Protein AF-A0A820DG60-F1 (afdb_monomer_lite)

Radius of gyration: 17.79 Å; chains: 1; bounding box: 31×47×38 Å

pLDDT: mean 79.27, std 9.49, range [46.97, 95.5]

Organism: NCBI:txid392030

Foldseek 3Di:
DDFPKDFDADPVRHTDDIPDDGPDDDDVLVVQLVVLVVQLVVDVVPDPDDSVVSNVVSVVVGPDPPVSNVVVVVVVVVVVVVVVVVVVVVVD

Structure (mmCIF, N/CA/C/O backbone):
data_AF-A0A820DG60-F1
#
_entry.id   AF-A0A820DG60-F1
#
loop_
_atom_site.group_PDB
_atom_site.id
_atom_site.type_symbol
_atom_site.label_atom_id
_atom_site.label_alt_id
_atom_site.label_comp_id
_atom_site.label_asym_id
_atom_site.label_entity_id
_atom_site.label_seq_id
_atom_site.pdbx_PDB_ins_code
_atom_site.Cartn_x
_atom_site.Cartn_y
_atom_site.Cartn_z
_atom_site.occupancy
_atom_site.B_iso_or_equiv
_atom_site.auth_seq_id
_atom_site.auth_comp_id
_atom_site.auth_asym_id
_atom_site.auth_atom_id
_atom_site.pdbx_PDB_model_num
ATOM 1 N N . PRO A 1 1 ? 10.880 12.483 -14.173 1.00 62.38 1 PRO A N 1
ATOM 2 C CA . PRO A 1 1 ? 10.928 11.736 -15.453 1.00 62.38 1 PRO A CA 1
ATOM 3 C C . PRO A 1 1 ? 9.740 10.771 -15.547 1.00 62.38 1 PRO A C 1
ATOM 5 O O . PRO A 1 1 ? 9.433 10.100 -14.567 1.00 62.38 1 PRO A O 1
ATOM 8 N N . HIS A 1 2 ? 9.038 10.759 -16.682 1.00 77.31 2 HIS A N 1
ATOM 9 C CA . HIS A 1 2 ? 7.934 9.827 -16.917 1.00 77.31 2 HIS A CA 1
ATOM 10 C C . HIS A 1 2 ? 8.492 8.488 -17.402 1.00 77.31 2 HIS A C 1
ATOM 12 O O . HIS A 1 2 ? 9.261 8.455 -18.359 1.00 77.31 2 HIS A O 1
ATOM 18 N N . CYS A 1 3 ? 8.124 7.401 -16.724 1.00 83.44 3 CYS A N 1
ATOM 19 C CA . CYS A 1 3 ? 8.487 6.046 -17.123 1.00 83.44 3 CYS A CA 1
ATOM 20 C C . CYS A 1 3 ? 7.513 5.544 -18.193 1.00 83.44 3 CYS A C 1
ATOM 22 O O . CYS A 1 3 ? 6.304 5.629 -17.990 1.00 83.44 3 CYS A O 1
ATOM 24 N N . THR A 1 4 ? 8.030 5.025 -19.307 1.00 89.25 4 THR A N 1
ATOM 25 C CA . THR A 1 4 ? 7.233 4.500 -20.433 1.00 89.25 4 THR A CA 1
ATOM 26 C C . THR A 1 4 ? 7.280 2.977 -20.543 1.00 89.25 4 THR A C 1
ATOM 28 O O . THR A 1 4 ? 6.784 2.419 -21.521 1.00 89.25 4 THR A O 1
ATOM 31 N N . VAL A 1 5 ? 7.876 2.298 -19.556 1.00 92.31 5 VAL A N 1
ATOM 32 C CA . VAL A 1 5 ? 7.950 0.835 -19.532 1.00 92.31 5 VAL A CA 1
ATOM 33 C C . VAL A 1 5 ? 6.547 0.254 -19.454 1.00 92.31 5 VAL A C 1
ATOM 35 O O . VAL A 1 5 ? 5.732 0.672 -18.630 1.00 92.31 5 VAL A O 1
ATOM 38 N N . THR A 1 6 ? 6.287 -0.736 -20.299 1.00 92.19 6 THR A N 1
ATOM 39 C CA . THR A 1 6 ? 5.035 -1.495 -20.301 1.00 92.19 6 THR A CA 1
ATOM 40 C C . THR A 1 6 ? 5.324 -2.960 -20.025 1.00 92.19 6 THR A C 1
ATOM 42 O O . THR A 1 6 ? 6.366 -3.487 -20.415 1.00 92.19 6 THR A O 1
ATOM 45 N N . VAL A 1 7 ? 4.406 -3.613 -19.318 1.00 92.19 7 VAL A N 1
ATOM 46 C CA . VAL A 1 7 ? 4.500 -5.031 -18.972 1.00 92.19 7 VAL A CA 1
ATOM 47 C C . VAL A 1 7 ? 3.233 -5.711 -19.460 1.00 92.19 7 VAL A C 1
ATOM 49 O O . VAL A 1 7 ? 2.136 -5.207 -19.228 1.00 92.19 7 VAL A O 1
ATOM 52 N N . HIS A 1 8 ? 3.389 -6.835 -20.150 1.00 93.00 8 HIS A N 1
ATOM 53 C CA . HIS A 1 8 ? 2.287 -7.717 -20.506 1.00 93.00 8 HIS A CA 1
ATOM 54 C C . HIS A 1 8 ? 2.261 -8.889 -19.534 1.00 93.00 8 HIS A C 1
ATOM 56 O O . HIS A 1 8 ? 3.270 -9.581 -19.362 1.00 93.00 8 HIS A O 1
ATOM 62 N N . THR A 1 9 ? 1.102 -9.105 -18.927 1.00 95.50 9 THR A N 1
ATOM 63 C CA . THR A 1 9 ? 0.814 -10.254 -18.072 1.00 95.50 9 THR A CA 1
ATOM 64 C C . THR A 1 9 ? -0.240 -11.139 -18.725 1.00 95.50 9 THR A C 1
ATOM 66 O O . THR A 1 9 ? -0.976 -10.689 -19.609 1.00 95.50 9 THR A O 1
ATOM 69 N N . ASP A 1 10 ? -0.293 -12.403 -18.320 1.00 91.88 10 ASP A N 1
ATOM 70 C CA . ASP A 1 10 ? -1.459 -13.242 -18.578 1.00 91.88 10 ASP A CA 1
ATOM 71 C C . ASP A 1 10 ? -2.576 -12.982 -17.549 1.00 91.88 10 ASP A C 1
ATOM 73 O O . ASP A 1 10 ? -2.529 -12.027 -16.768 1.00 91.88 10 ASP A O 1
ATOM 77 N N . VAL A 1 11 ? -3.614 -13.818 -17.594 1.00 92.69 11 VAL A N 1
ATOM 78 C CA . VAL A 1 11 ? -4.778 -13.749 -16.697 1.00 92.69 11 VAL A CA 1
ATOM 79 C C . VAL A 1 11 ? -4.470 -14.159 -15.255 1.00 92.69 11 VAL A C 1
ATOM 81 O O . VAL A 1 11 ? -5.255 -13.834 -14.369 1.00 92.69 11 VAL A O 1
ATOM 84 N N . ASP A 1 12 ? -3.344 -14.834 -15.022 1.00 92.56 12 ASP A N 1
ATOM 85 C CA . ASP A 1 12 ? -2.879 -15.277 -13.706 1.00 92.56 12 ASP A CA 1
ATOM 86 C C . ASP A 1 12 ? -1.811 -14.318 -13.138 1.00 92.56 12 ASP A C 1
ATOM 88 O O . ASP A 1 12 ? -1.059 -14.669 -12.226 1.00 92.56 12 ASP A O 1
ATOM 92 N N . ASP A 1 13 ? -1.730 -13.098 -13.688 1.00 86.56 13 ASP A N 1
ATOM 93 C CA . ASP A 1 13 ? -0.739 -12.066 -13.364 1.00 86.56 13 ASP A CA 1
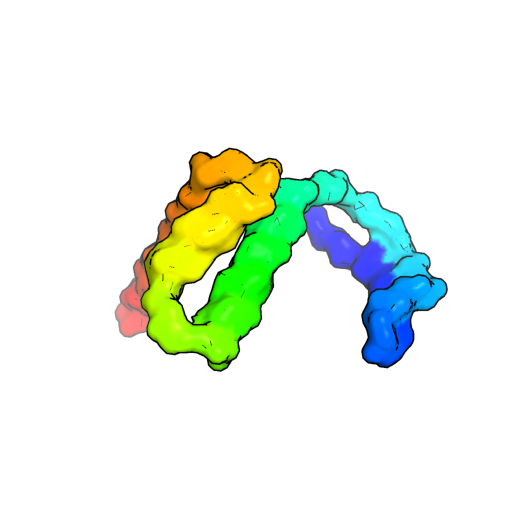ATOM 94 C C . ASP A 1 13 ? 0.726 -12.521 -13.550 1.00 86.56 13 ASP A C 1
ATOM 96 O O . ASP A 1 13 ? 1.661 -11.920 -13.004 1.00 86.56 13 ASP A O 1
ATOM 100 N N . VAL A 1 14 ? 0.973 -13.557 -14.360 1.00 90.31 14 VAL A N 1
ATOM 101 C CA . VAL A 1 14 ? 2.330 -13.987 -14.701 1.00 90.31 14 VAL A CA 1
ATOM 102 C C . VAL A 1 14 ? 2.888 -13.052 -15.762 1.00 90.31 14 VAL A C 1
ATOM 104 O O . VAL A 1 14 ? 2.288 -12.796 -16.805 1.00 90.31 14 VAL A O 1
ATOM 107 N N . MET A 1 15 ? 4.077 -12.523 -15.492 1.00 91.06 15 MET A N 1
ATOM 108 C CA . MET A 1 15 ? 4.767 -11.620 -16.403 1.00 91.06 15 MET A CA 1
ATOM 109 C C . MET A 1 15 ? 5.247 -12.366 -17.651 1.00 91.06 15 MET A C 1
ATOM 111 O O . MET A 1 15 ? 6.118 -13.230 -17.564 1.00 91.06 15 MET A O 1
ATOM 115 N N . LEU A 1 16 ? 4.715 -11.990 -18.814 1.00 92.25 16 LEU A N 1
ATOM 116 C CA . LEU A 1 16 ? 5.058 -12.590 -20.104 1.00 92.25 16 LEU A CA 1
ATOM 117 C C . LEU A 1 16 ? 6.148 -11.805 -20.832 1.00 92.25 16 LEU A C 1
ATOM 119 O O . LEU A 1 16 ? 7.061 -12.392 -21.408 1.00 92.25 16 LEU A O 1
ATOM 123 N N . ASN A 1 17 ? 6.038 -10.474 -20.838 1.00 92.00 17 ASN A N 1
ATOM 124 C CA . ASN A 1 17 ? 6.970 -9.609 -21.554 1.00 92.00 17 ASN A CA 1
ATOM 125 C C . ASN A 1 17 ? 7.087 -8.225 -20.900 1.00 92.00 17 ASN A C 1
ATOM 127 O O . ASN A 1 17 ? 6.117 -7.711 -20.341 1.00 92.00 17 ASN A O 1
ATOM 131 N N . ILE A 1 18 ? 8.261 -7.607 -21.027 1.00 92.25 18 ILE A N 1
ATOM 132 C CA . ILE A 1 18 ? 8.546 -6.231 -20.616 1.00 92.25 18 ILE A CA 1
ATOM 133 C C . ILE A 1 18 ? 9.084 -5.480 -21.835 1.00 92.25 18 ILE A C 1
ATOM 135 O O . ILE A 1 18 ? 10.059 -5.910 -22.446 1.00 92.25 18 ILE A O 1
ATOM 139 N N . ASN A 1 19 ? 8.481 -4.339 -22.163 1.00 91.94 19 ASN A N 1
ATOM 140 C CA . ASN A 1 19 ? 8.947 -3.467 -23.236 1.00 91.94 19 ASN A CA 1
ATOM 141 C C . ASN A 1 19 ? 9.517 -2.163 -22.662 1.00 91.94 19 ASN A C 1
ATOM 143 O O . ASN A 1 19 ? 8.798 -1.395 -22.013 1.00 91.94 19 ASN A O 1
ATOM 147 N N . GLY A 1 20 ? 10.782 -1.887 -22.989 1.00 88.62 20 GLY A N 1
ATOM 148 C CA . GLY A 1 20 ? 11.509 -0.677 -22.599 1.00 88.62 20 GLY A CA 1
ATOM 149 C C . GLY A 1 20 ? 12.298 -0.817 -21.295 1.00 88.62 20 GLY A C 1
ATOM 150 O O . GLY A 1 20 ? 12.169 -1.804 -20.577 1.00 88.62 20 GLY A O 1
ATOM 151 N N . ASP A 1 21 ? 13.088 0.213 -20.988 1.00 88.19 21 ASP A N 1
ATOM 152 C CA . ASP A 1 21 ? 13.930 0.278 -19.792 1.00 88.19 21 ASP A CA 1
ATOM 153 C C . ASP A 1 21 ? 13.431 1.331 -18.801 1.00 88.19 21 ASP A C 1
ATOM 155 O O . ASP A 1 21 ? 12.998 2.428 -19.170 1.00 88.19 21 ASP A O 1
ATOM 159 N N . HIS A 1 22 ? 13.519 1.015 -17.509 1.00 86.25 22 HIS A N 1
ATOM 160 C CA . HIS A 1 22 ? 13.155 1.962 -16.464 1.00 86.25 22 HIS A CA 1
ATOM 161 C C . HIS A 1 22 ? 14.160 3.114 -16.411 1.00 86.25 22 HIS A C 1
ATOM 163 O O . HIS A 1 22 ? 15.357 2.916 -16.222 1.00 86.25 22 HIS A O 1
ATOM 169 N N . CYS A 1 23 ? 13.658 4.346 -16.481 1.00 88.56 23 CYS A N 1
ATOM 170 C CA . CYS A 1 23 ? 14.464 5.560 -16.341 1.00 88.56 23 CYS A CA 1
ATOM 171 C C . CYS A 1 23 ? 14.594 6.038 -14.880 1.00 88.56 23 CYS A C 1
ATOM 173 O O . CYS A 1 23 ? 14.881 7.210 -14.628 1.00 88.56 23 CYS A O 1
ATOM 175 N N . HIS A 1 24 ? 14.281 5.179 -13.910 1.00 81.81 24 HIS A N 1
ATOM 176 C CA . HIS A 1 24 ? 14.262 5.510 -12.488 1.00 81.81 24 HIS A CA 1
ATOM 177 C C . HIS A 1 24 ? 14.656 4.291 -11.643 1.00 81.81 24 HIS A C 1
ATOM 179 O O . HIS A 1 24 ? 14.443 3.151 -12.065 1.00 81.81 24 HIS A O 1
ATOM 185 N N . PRO A 1 25 ? 15.216 4.503 -10.439 1.00 79.69 25 PRO A N 1
ATOM 186 C CA . PRO A 1 25 ? 15.511 3.408 -9.531 1.00 79.69 25 PRO A CA 1
ATOM 187 C C . PRO A 1 25 ? 14.225 2.743 -9.032 1.00 79.69 25 PRO A C 1
ATOM 189 O O . PRO A 1 25 ? 13.135 3.322 -9.037 1.00 79.69 25 PRO A O 1
ATOM 192 N N . ARG A 1 26 ? 14.367 1.505 -8.556 1.00 79.25 26 ARG A N 1
ATOM 193 C CA . ARG A 1 26 ? 13.310 0.837 -7.799 1.00 79.25 26 ARG A CA 1
ATOM 194 C C . ARG A 1 26 ? 13.099 1.585 -6.484 1.00 79.25 26 ARG A C 1
ATOM 196 O O . ARG A 1 26 ? 14.064 1.842 -5.769 1.00 79.25 26 ARG A O 1
ATOM 203 N N . GLU A 1 27 ? 11.845 1.857 -6.134 1.00 79.69 27 GLU A N 1
ATOM 204 C CA . GLU A 1 27 ? 11.473 2.499 -4.868 1.00 79.69 27 GLU A CA 1
ATOM 205 C C . GLU A 1 27 ? 10.868 1.467 -3.895 1.00 79.69 27 GLU A C 1
ATOM 207 O O . GLU A 1 27 ? 9.647 1.348 -3.767 1.00 79.69 27 GLU A O 1
ATOM 212 N N . PRO A 1 28 ? 11.700 0.659 -3.205 1.00 73.44 28 PRO A N 1
ATOM 213 C CA . PRO A 1 28 ? 11.229 -0.467 -2.397 1.00 73.44 28 PRO A CA 1
ATOM 214 C C . PRO A 1 28 ? 10.288 -0.047 -1.262 1.00 73.44 28 PRO A C 1
ATOM 216 O O . PRO A 1 28 ? 9.370 -0.794 -0.931 1.00 73.44 28 PRO A O 1
ATOM 219 N N . LYS A 1 29 ? 10.470 1.157 -0.704 1.00 73.00 29 LYS A N 1
ATOM 220 C CA . LYS A 1 29 ? 9.610 1.690 0.361 1.00 73.00 29 LYS A CA 1
ATOM 221 C C . LYS A 1 29 ? 8.183 1.939 -0.125 1.00 73.00 29 LYS A C 1
ATOM 223 O O . LYS A 1 29 ? 7.240 1.540 0.551 1.00 73.00 29 LYS A O 1
ATOM 228 N N . GLU A 1 30 ? 8.010 2.536 -1.304 1.00 77.31 30 GLU A N 1
ATOM 229 C CA . GLU A 1 30 ? 6.671 2.777 -1.855 1.00 77.31 30 GLU A CA 1
ATOM 230 C C . GLU A 1 30 ? 5.940 1.468 -2.157 1.00 77.31 30 GLU A C 1
ATOM 232 O O . GLU A 1 30 ? 4.756 1.331 -1.854 1.00 77.31 30 GLU A O 1
ATOM 237 N N . ILE A 1 31 ? 6.655 0.474 -2.694 1.00 79.94 31 ILE A N 1
ATOM 238 C CA . ILE A 1 31 ? 6.095 -0.858 -2.959 1.00 79.94 31 ILE A CA 1
ATOM 239 C C . ILE A 1 31 ? 5.614 -1.507 -1.656 1.00 79.94 31 ILE A C 1
ATOM 241 O O . ILE A 1 31 ? 4.513 -2.053 -1.611 1.00 79.94 31 ILE A O 1
ATOM 245 N N . GLN A 1 32 ? 6.413 -1.438 -0.589 1.00 79.25 32 GLN A N 1
ATOM 246 C CA . GLN A 1 32 ? 6.046 -2.003 0.711 1.00 79.25 32 GLN A CA 1
ATOM 247 C C . GLN A 1 32 ? 4.818 -1.310 1.314 1.00 79.25 32 GLN A C 1
ATOM 249 O O . GLN A 1 32 ? 3.922 -1.985 1.812 1.00 79.25 32 GLN A O 1
ATOM 254 N N . ILE A 1 33 ? 4.721 0.016 1.195 1.00 80.75 33 ILE A N 1
ATOM 255 C CA . ILE A 1 33 ? 3.561 0.779 1.674 1.00 80.75 33 ILE A CA 1
ATOM 256 C C . ILE A 1 33 ? 2.296 0.432 0.878 1.00 80.75 33 ILE A C 1
ATOM 258 O O . ILE A 1 33 ? 1.223 0.276 1.458 1.00 80.75 33 ILE A O 1
ATOM 262 N N . ARG A 1 34 ? 2.399 0.259 -0.446 1.00 82.50 34 ARG A N 1
ATOM 263 C CA . ARG A 1 34 ? 1.260 -0.190 -1.267 1.00 82.50 34 ARG A CA 1
ATOM 264 C C . ARG A 1 34 ? 0.787 -1.583 -0.856 1.00 82.50 34 ARG A C 1
ATOM 266 O O . ARG A 1 34 ? -0.415 -1.780 -0.702 1.00 82.50 34 ARG A O 1
ATOM 273 N N . LYS A 1 35 ? 1.718 -2.513 -0.615 1.00 83.12 35 LYS A N 1
ATOM 274 C CA . LYS A 1 35 ? 1.403 -3.860 -0.115 1.00 83.12 35 LYS A CA 1
ATOM 275 C C . LYS A 1 35 ? 0.710 -3.823 1.247 1.00 83.12 35 LYS A C 1
ATOM 277 O O . LYS A 1 35 ? -0.314 -4.475 1.407 1.00 83.12 35 LYS A O 1
ATOM 282 N N . PHE A 1 36 ? 1.211 -3.014 2.181 1.00 83.94 36 PHE A N 1
ATOM 283 C CA . PHE A 1 36 ? 0.580 -2.799 3.486 1.00 83.94 36 PHE A CA 1
ATOM 284 C C . PHE A 1 36 ? -0.874 -2.336 3.348 1.00 83.94 36 PHE A C 1
ATOM 286 O O . PHE A 1 36 ? -1.787 -2.950 3.888 1.00 83.94 36 PHE A O 1
ATOM 293 N N . LYS A 1 37 ? -1.113 -1.292 2.549 1.00 83.12 37 LYS A N 1
ATOM 294 C CA . LYS A 1 37 ? -2.468 -0.776 2.318 1.00 83.12 37 LYS A CA 1
ATOM 295 C C . LYS A 1 37 ? -3.392 -1.803 1.684 1.00 83.12 37 LYS A C 1
ATOM 297 O O . LYS A 1 37 ? -4.578 -1.822 1.993 1.00 83.12 37 LYS A O 1
ATOM 302 N N . GLN A 1 38 ? -2.872 -2.615 0.769 1.00 85.75 38 GLN A N 1
ATOM 303 C CA . GLN A 1 38 ? -3.643 -3.687 0.159 1.00 85.75 38 GLN A CA 1
ATOM 304 C C . GLN A 1 38 ? -4.039 -4.740 1.200 1.00 85.75 38 GLN A C 1
ATOM 306 O O . GLN A 1 38 ? -5.205 -5.118 1.227 1.00 85.75 38 GLN A O 1
ATOM 311 N N . ALA A 1 39 ? -3.123 -5.138 2.086 1.00 84.81 39 ALA A N 1
ATOM 312 C CA . ALA A 1 39 ? -3.414 -6.066 3.178 1.00 84.81 39 ALA A CA 1
ATOM 313 C C . ALA A 1 39 ? -4.502 -5.518 4.114 1.00 84.81 39 ALA A C 1
ATOM 315 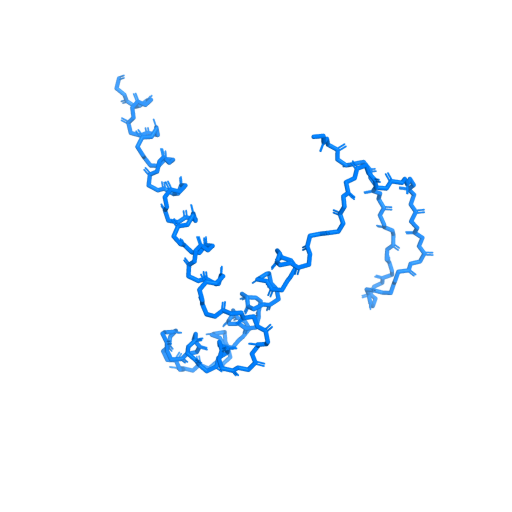O O . ALA A 1 39 ? -5.529 -6.167 4.294 1.00 84.81 39 ALA A O 1
ATOM 316 N N . VAL A 1 40 ? -4.353 -4.273 4.583 1.00 85.56 40 VAL A N 1
ATOM 317 C CA . VAL A 1 40 ? -5.356 -3.591 5.421 1.00 85.56 40 VAL A CA 1
ATOM 318 C C . VAL A 1 40 ? -6.724 -3.530 4.735 1.00 85.56 40 VAL A C 1
ATOM 320 O O . VAL A 1 40 ? -7.742 -3.809 5.360 1.00 85.56 40 VAL A O 1
ATOM 323 N N . LYS A 1 41 ? -6.771 -3.177 3.443 1.00 86.06 41 LYS A N 1
ATOM 324 C CA . LYS A 1 41 ? -8.029 -3.116 2.680 1.00 86.06 41 LYS A CA 1
ATOM 325 C C . LYS A 1 41 ? -8.687 -4.482 2.551 1.00 86.06 41 LYS A C 1
ATOM 327 O O . LYS A 1 41 ? -9.893 -4.579 2.734 1.00 86.06 41 LYS A O 1
ATOM 332 N N . ILE A 1 42 ? -7.910 -5.514 2.222 1.00 87.25 42 ILE A N 1
ATOM 333 C CA . ILE A 1 42 ? -8.419 -6.884 2.126 1.00 87.25 42 ILE A CA 1
ATOM 334 C C . ILE A 1 42 ? -8.987 -7.300 3.481 1.00 87.25 42 ILE A C 1
ATOM 336 O O . ILE A 1 42 ? -10.124 -7.750 3.540 1.00 87.25 42 ILE A O 1
ATOM 340 N N . HIS A 1 43 ? -8.252 -7.084 4.568 1.00 84.50 43 HIS A N 1
ATOM 341 C CA . HIS A 1 43 ? -8.690 -7.432 5.918 1.00 84.50 43 HIS A CA 1
ATOM 342 C C . HIS A 1 43 ? -9.985 -6.702 6.304 1.00 84.50 43 HIS A C 1
ATOM 344 O O . HIS A 1 43 ? -10.957 -7.341 6.698 1.00 84.50 43 HIS A O 1
ATOM 350 N N . ALA A 1 44 ? -10.058 -5.392 6.064 1.00 85.75 44 ALA A N 1
ATOM 351 C CA . ALA A 1 44 ? -11.235 -4.576 6.373 1.00 85.75 44 ALA A CA 1
ATOM 352 C C . ALA A 1 44 ? -12.496 -4.951 5.570 1.00 85.75 44 ALA A C 1
ATOM 354 O O . ALA A 1 44 ? -13.601 -4.626 5.992 1.00 85.75 44 ALA A O 1
ATOM 355 N N . ILE A 1 45 ? -12.353 -5.603 4.409 1.00 85.94 45 ILE A N 1
ATOM 356 C CA . ILE A 1 45 ? -13.493 -6.098 3.618 1.00 85.94 45 ILE A CA 1
ATOM 357 C C . ILE A 1 45 ? -14.057 -7.399 4.206 1.00 85.94 45 ILE A C 1
ATOM 359 O O . ILE A 1 45 ? -15.258 -7.640 4.107 1.00 85.94 45 ILE A O 1
ATOM 363 N N . HIS A 1 46 ? -13.204 -8.246 4.787 1.00 80.81 46 HIS A N 1
ATOM 364 C CA . HIS A 1 46 ? -13.582 -9.597 5.214 1.00 80.81 46 HIS A CA 1
ATOM 365 C C . HIS A 1 46 ? -13.922 -9.698 6.703 1.00 80.81 46 HIS A C 1
ATOM 367 O O . HIS A 1 46 ? -14.575 -10.658 7.109 1.00 80.81 46 HIS A O 1
ATOM 373 N N . GLU A 1 47 ? -13.505 -8.728 7.516 1.00 78.50 47 GLU A N 1
ATOM 374 C CA . GLU A 1 47 ? -13.691 -8.763 8.962 1.00 78.50 47 GLU A CA 1
ATOM 375 C C . GLU A 1 47 ? -14.447 -7.549 9.500 1.00 78.50 47 GLU A C 1
ATOM 377 O O . GLU A 1 47 ? -14.423 -6.457 8.943 1.00 78.50 47 GLU A O 1
ATOM 382 N N . ILE A 1 48 ? -15.094 -7.751 10.648 1.00 83.38 48 ILE A N 1
ATOM 383 C CA . ILE A 1 48 ? -15.792 -6.703 11.411 1.00 83.38 48 ILE A CA 1
ATOM 384 C C . ILE A 1 48 ? -14.815 -5.943 12.332 1.00 83.38 48 ILE A C 1
ATOM 386 O O . ILE A 1 48 ? -15.221 -5.094 13.128 1.00 83.38 48 ILE A O 1
ATOM 390 N N . THR A 1 49 ? -13.525 -6.278 12.256 1.00 83.94 49 THR A N 1
ATOM 391 C CA . THR A 1 49 ? -12.459 -5.697 13.068 1.00 83.94 49 THR A CA 1
ATOM 392 C C . THR A 1 49 ? -12.340 -4.198 12.763 1.00 83.94 49 THR A C 1
ATOM 394 O O . THR A 1 49 ? -12.278 -3.806 11.594 1.00 83.94 49 THR A O 1
ATOM 397 N N . PRO A 1 50 ? -12.315 -3.320 13.782 1.00 84.69 50 PRO A N 1
ATOM 398 C CA . PRO A 1 50 ? -12.163 -1.889 13.559 1.00 84.69 50 PRO A CA 1
ATOM 399 C C . PRO A 1 50 ? -10.874 -1.569 12.797 1.00 84.69 50 PRO A C 1
ATOM 401 O O . PRO A 1 50 ? -9.802 -2.063 13.139 1.00 84.69 50 PRO A O 1
ATOM 404 N N . ILE A 1 51 ? -10.962 -0.671 11.811 1.00 79.75 51 ILE A N 1
ATOM 405 C CA . ILE A 1 51 ? -9.822 -0.278 10.965 1.00 79.75 51 ILE A CA 1
ATOM 406 C C . ILE A 1 51 ? -8.565 0.085 11.781 1.00 79.75 51 ILE A C 1
ATOM 408 O O . ILE A 1 51 ? -7.499 -0.408 11.423 1.00 79.75 51 ILE A O 1
ATOM 412 N N . PRO A 1 52 ? -8.629 0.876 12.875 1.00 81.50 52 PRO A N 1
ATOM 413 C CA . PRO A 1 52 ? -7.432 1.192 13.661 1.00 81.50 52 PRO A CA 1
ATOM 414 C C . PRO A 1 52 ? -6.699 -0.051 14.179 1.00 81.50 52 PRO A C 1
ATOM 416 O O . PRO A 1 52 ? -5.477 -0.109 14.121 1.00 81.50 52 PRO A O 1
ATOM 419 N N . GLN A 1 53 ? -7.450 -1.070 14.603 1.00 82.12 53 GLN A N 1
ATOM 420 C CA . GLN A 1 53 ? -6.887 -2.319 15.100 1.00 82.12 53 GLN A CA 1
ATOM 421 C C . GLN A 1 53 ? -6.227 -3.129 13.972 1.00 82.12 53 GLN A C 1
ATOM 423 O O . GLN A 1 53 ? -5.121 -3.629 14.148 1.00 82.12 53 GLN A O 1
ATOM 428 N N . ILE A 1 54 ? -6.846 -3.178 12.787 1.00 82.81 54 ILE A N 1
ATOM 429 C CA . ILE A 1 54 ? -6.248 -3.795 11.590 1.00 82.81 54 ILE A CA 1
ATOM 430 C C . ILE A 1 54 ? -4.910 -3.126 11.244 1.00 82.81 54 ILE A C 1
ATOM 432 O O . ILE A 1 54 ? -3.944 -3.803 10.903 1.00 82.81 54 ILE A O 1
ATOM 436 N N . TYR A 1 55 ? -4.829 -1.794 11.340 1.00 81.94 55 TYR A N 1
ATOM 437 C CA . TYR A 1 55 ? -3.585 -1.064 11.085 1.00 81.94 55 TYR A CA 1
ATOM 438 C C . TYR A 1 55 ? -2.472 -1.463 12.054 1.00 81.94 55 TYR A C 1
ATOM 440 O O . TYR A 1 55 ? -1.352 -1.692 11.601 1.00 81.94 55 TYR A O 1
ATOM 448 N N . ASP A 1 56 ? -2.766 -1.554 13.350 1.00 81.69 56 ASP A N 1
ATOM 449 C CA . ASP A 1 56 ? -1.782 -1.942 14.364 1.00 81.69 56 ASP A CA 1
ATOM 450 C C . ASP A 1 56 ? -1.294 -3.384 14.150 1.00 81.69 56 ASP A C 1
ATOM 452 O O . ASP A 1 56 ? -0.090 -3.656 14.187 1.00 81.69 56 ASP A O 1
ATOM 456 N N . GLU A 1 57 ? -2.217 -4.302 13.851 1.00 82.75 57 GLU A N 1
ATOM 457 C CA . GLU A 1 57 ? -1.916 -5.712 13.594 1.00 82.75 57 GLU A CA 1
ATOM 458 C C . GLU A 1 57 ? -1.084 -5.906 12.319 1.00 82.75 57 GLU A C 1
ATOM 460 O O . GLU A 1 57 ? -0.073 -6.612 12.334 1.00 82.75 57 GLU A O 1
ATOM 465 N N . GLU A 1 58 ? -1.455 -5.251 11.219 1.00 80.75 58 GLU A N 1
ATOM 466 C CA . GLU A 1 58 ? -0.720 -5.330 9.955 1.00 80.75 58 GLU A CA 1
ATOM 467 C C . GLU A 1 58 ? 0.620 -4.577 10.018 1.00 80.75 58 GLU A C 1
ATOM 469 O O . GLU A 1 58 ? 1.610 -5.010 9.421 1.00 80.75 58 GLU A O 1
ATOM 474 N N . ALA A 1 59 ? 0.709 -3.483 10.786 1.00 78.12 59 ALA A N 1
ATOM 475 C CA . ALA A 1 59 ? 1.963 -2.763 11.001 1.00 78.12 59 ALA A CA 1
ATOM 476 C C . ALA A 1 59 ? 2.966 -3.605 11.800 1.00 78.12 59 ALA A C 1
ATOM 478 O O . ALA A 1 59 ? 4.165 -3.529 11.537 1.00 78.12 59 ALA A O 1
ATOM 479 N N . ALA A 1 60 ? 2.491 -4.445 12.725 1.00 79.12 60 ALA A N 1
ATOM 480 C CA . ALA A 1 60 ? 3.333 -5.388 13.457 1.00 79.12 60 ALA A CA 1
ATOM 481 C C . ALA A 1 60 ? 3.872 -6.532 12.573 1.00 79.12 60 ALA A C 1
ATOM 483 O O . ALA A 1 60 ? 4.923 -7.099 12.875 1.00 79.12 60 ALA A O 1
ATOM 484 N N . ARG A 1 61 ? 3.182 -6.876 11.476 1.00 74.06 61 ARG A N 1
ATOM 485 C CA . ARG A 1 61 ? 3.558 -7.977 10.566 1.00 74.06 61 ARG A CA 1
ATOM 486 C C . ARG A 1 61 ? 4.588 -7.584 9.512 1.00 74.06 61 ARG A C 1
ATOM 488 O O . ARG A 1 61 ? 5.248 -8.452 8.939 1.00 74.06 61 ARG A O 1
ATOM 495 N N . ILE A 1 62 ? 4.728 -6.293 9.223 1.00 68.75 62 ILE A N 1
ATOM 496 C CA . ILE A 1 62 ? 5.554 -5.804 8.122 1.00 68.75 62 ILE A CA 1
ATOM 497 C C . ILE A 1 62 ? 6.897 -5.264 8.629 1.00 68.75 62 ILE A C 1
ATOM 499 O O . ILE A 1 62 ? 6.966 -4.415 9.508 1.00 68.75 62 ILE A O 1
ATOM 503 N N . TYR A 1 63 ? 7.989 -5.706 7.993 1.00 64.38 63 TYR A N 1
ATOM 504 C CA . TYR A 1 63 ? 9.370 -5.236 8.210 1.00 64.38 63 TYR A CA 1
ATOM 505 C C . TYR A 1 63 ? 9.619 -3.819 7.636 1.00 64.38 63 TYR A C 1
ATOM 507 O O . TYR A 1 63 ? 10.622 -3.546 6.978 1.00 64.38 63 TYR A O 1
ATOM 515 N N . VAL A 1 64 ? 8.682 -2.897 7.839 1.00 63.78 64 VAL A N 1
ATOM 516 C CA . VAL A 1 64 ? 8.807 -1.476 7.493 1.00 63.78 64 VAL A CA 1
ATOM 517 C C . VAL A 1 64 ? 8.772 -0.712 8.803 1.00 63.78 64 VAL A C 1
ATOM 519 O O . VAL A 1 64 ? 7.934 -0.990 9.653 1.00 63.78 64 VAL A O 1
ATOM 522 N N . SER A 1 65 ? 9.660 0.266 8.989 1.00 65.44 65 SER A N 1
ATOM 523 C CA . SER A 1 65 ? 9.605 1.062 10.215 1.00 65.44 65 SER A CA 1
ATOM 524 C C . SER A 1 65 ? 8.253 1.775 10.319 1.00 65.44 65 SER A C 1
ATOM 526 O O . SER A 1 65 ? 7.816 2.420 9.364 1.00 65.44 65 SER A O 1
ATOM 528 N N . THR A 1 66 ? 7.607 1.704 11.485 1.00 64.62 66 THR A N 1
ATOM 529 C CA . THR A 1 66 ? 6.331 2.380 11.787 1.00 64.62 66 THR A CA 1
ATOM 530 C C . THR A 1 66 ? 6.377 3.868 11.425 1.00 64.62 66 THR A C 1
ATOM 532 O O . THR A 1 66 ? 5.412 4.427 10.912 1.00 64.62 66 THR A O 1
ATOM 535 N N . LEU A 1 67 ? 7.552 4.492 11.579 1.00 64.75 67 LEU A N 1
ATOM 536 C CA . LEU A 1 67 ? 7.828 5.861 11.142 1.00 64.75 67 LEU A CA 1
ATOM 537 C C . LEU A 1 67 ? 7.638 6.058 9.633 1.00 64.75 67 LEU A C 1
ATOM 539 O O . LEU A 1 67 ? 7.066 7.059 9.223 1.00 64.75 67 LEU A O 1
ATOM 543 N N . SER A 1 68 ? 8.080 5.120 8.795 1.00 67.44 68 SER A N 1
ATOM 544 C CA . SER A 1 68 ? 7.931 5.223 7.337 1.00 67.44 68 SER A CA 1
ATOM 545 C C . SER A 1 68 ? 6.464 5.157 6.903 1.00 67.44 68 SER A C 1
ATOM 547 O O . SER A 1 68 ? 6.069 5.886 5.995 1.00 67.44 68 SER A O 1
ATOM 549 N N . ILE A 1 69 ? 5.653 4.333 7.575 1.00 68.25 69 ILE A N 1
ATOM 550 C CA . ILE A 1 69 ? 4.201 4.257 7.347 1.00 68.25 69 ILE A CA 1
ATOM 551 C C . ILE A 1 69 ? 3.533 5.564 7.801 1.00 68.25 69 ILE A C 1
ATOM 553 O O . ILE A 1 69 ? 2.781 6.172 7.037 1.00 68.25 69 ILE A O 1
ATOM 557 N N . ALA A 1 70 ? 3.876 6.052 8.997 1.00 68.50 70 ALA A N 1
ATOM 558 C CA . ALA A 1 70 ? 3.351 7.301 9.543 1.00 68.50 70 ALA A CA 1
ATOM 559 C C . ALA A 1 70 ? 3.697 8.522 8.671 1.00 68.50 70 ALA A C 1
ATOM 561 O O . ALA A 1 70 ? 2.816 9.320 8.356 1.00 68.50 70 ALA A O 1
ATOM 562 N N . PHE A 1 71 ? 4.948 8.653 8.216 1.00 70.62 71 PHE A N 1
ATOM 563 C CA . PHE A 1 71 ? 5.364 9.742 7.325 1.00 70.62 71 PHE A CA 1
ATOM 564 C C . PHE A 1 71 ? 4.616 9.721 5.992 1.00 70.62 71 PHE A C 1
ATOM 566 O O . PHE A 1 71 ? 4.273 10.780 5.467 1.00 70.62 71 PHE A O 1
ATOM 573 N N . TYR A 1 72 ? 4.330 8.537 5.449 1.00 68.44 72 TYR A N 1
ATOM 574 C CA . TYR A 1 72 ? 3.569 8.429 4.209 1.00 68.44 72 TYR A CA 1
ATOM 575 C C . TYR A 1 72 ? 2.108 8.843 4.400 1.00 68.44 72 TYR A C 1
ATOM 577 O O . TYR A 1 72 ? 1.572 9.583 3.579 1.00 68.44 72 TYR A O 1
ATOM 585 N N . HIS A 1 73 ? 1.479 8.444 5.508 1.00 69.69 73 HIS A N 1
ATOM 586 C CA . HIS A 1 73 ? 0.125 8.894 5.834 1.00 69.69 73 HIS A CA 1
ATOM 587 C C . HIS A 1 73 ? 0.039 10.393 6.103 1.00 69.69 73 HIS A C 1
ATOM 589 O O . HIS A 1 73 ? -0.878 11.043 5.607 1.00 69.69 73 HIS A O 1
ATOM 595 N N . LEU A 1 74 ? 1.004 10.962 6.829 1.00 69.69 74 LEU A N 1
ATOM 596 C CA . LEU A 1 74 ? 1.089 12.409 7.021 1.00 69.69 74 LEU A CA 1
ATOM 597 C C . LEU A 1 74 ? 1.239 13.131 5.680 1.00 69.69 74 LEU A C 1
ATOM 599 O O . LEU A 1 74 ? 0.554 14.120 5.441 1.00 69.69 74 LE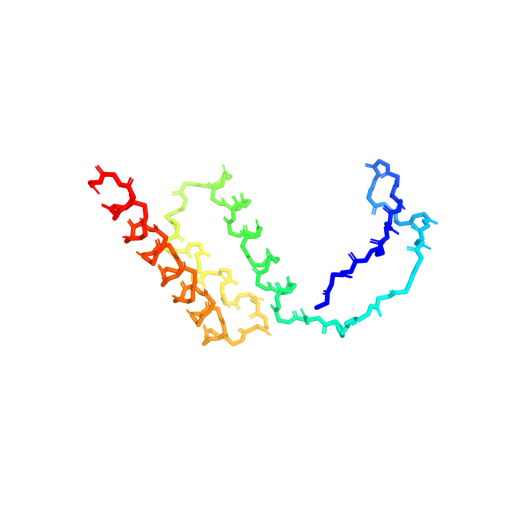U A O 1
ATOM 603 N N . ARG A 1 75 ? 2.072 12.608 4.772 1.00 73.50 75 ARG A N 1
ATOM 604 C CA . ARG A 1 75 ? 2.216 13.149 3.416 1.00 73.50 75 ARG A CA 1
ATOM 605 C C . ARG A 1 75 ? 0.899 13.106 2.640 1.00 73.50 75 ARG A C 1
ATOM 607 O O . ARG A 1 75 ? 0.560 14.098 2.008 1.00 73.50 75 ARG A O 1
ATOM 614 N N . GLU A 1 76 ? 0.152 12.006 2.684 1.00 75.12 76 GLU A N 1
ATOM 615 C CA . GLU A 1 76 ? -1.152 11.914 2.012 1.00 75.12 76 GLU A CA 1
ATOM 616 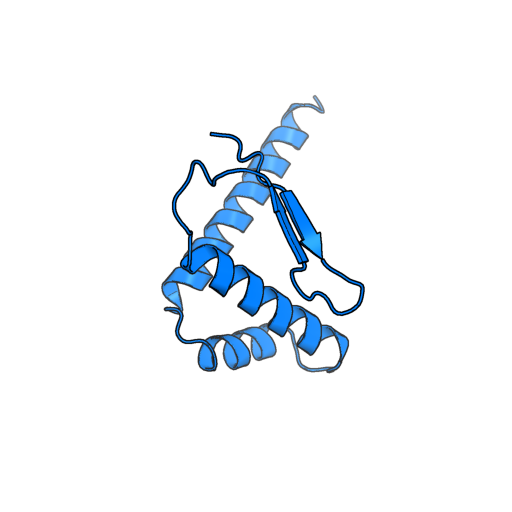C C . GLU A 1 76 ? -2.191 12.858 2.602 1.00 75.12 76 GLU A C 1
ATOM 618 O O . GLU A 1 76 ? -2.900 13.520 1.848 1.00 75.12 76 GLU A O 1
ATOM 623 N N . LYS A 1 77 ? -2.251 12.968 3.932 1.00 74.69 77 LYS A N 1
ATOM 624 C CA . LYS A 1 77 ? -3.169 13.886 4.606 1.00 74.69 77 LYS A CA 1
ATOM 625 C C . LYS A 1 77 ? -2.861 15.338 4.241 1.00 74.69 77 LYS A C 1
ATOM 627 O O . LYS A 1 77 ? -3.769 16.063 3.861 1.00 74.69 77 LYS A O 1
ATOM 632 N N . LEU A 1 78 ? -1.583 15.722 4.236 1.00 71.00 78 LEU A N 1
ATOM 633 C CA . LEU A 1 78 ? -1.142 17.050 3.801 1.00 71.00 78 LEU A CA 1
ATOM 634 C C . LEU A 1 78 ? -1.450 17.318 2.322 1.00 71.00 78 LEU A C 1
ATOM 636 O O . LEU A 1 78 ? -1.784 18.443 1.960 1.00 71.00 78 LEU A O 1
ATOM 640 N N . VAL A 1 79 ? -1.335 16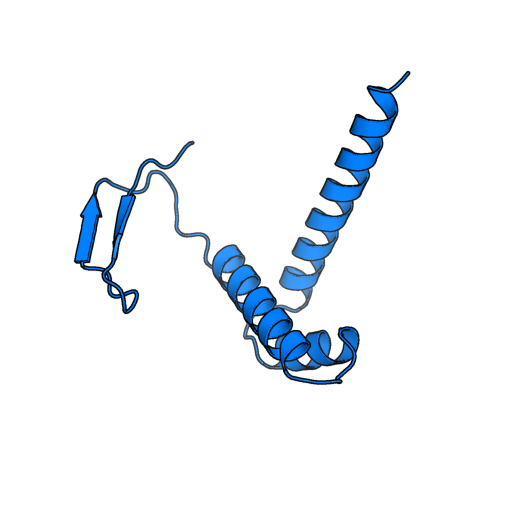.309 1.452 1.00 75.50 79 VAL A N 1
ATOM 641 C CA . VAL A 1 79 ? -1.719 16.435 0.037 1.00 75.50 79 VAL A CA 1
ATOM 642 C C . VAL A 1 79 ? -3.232 16.603 -0.103 1.00 75.50 79 VAL A C 1
ATOM 644 O O . VAL A 1 79 ? -3.648 17.461 -0.874 1.00 75.50 79 VAL A O 1
ATOM 647 N N . SER A 1 80 ? -4.035 15.849 0.653 1.00 75.38 80 SER A N 1
ATOM 648 C CA . SER A 1 80 ? -5.497 15.983 0.675 1.00 75.38 80 SER A CA 1
ATOM 649 C C . SER A 1 80 ? -5.922 17.363 1.172 1.00 75.38 80 SER A C 1
ATOM 651 O O . SER A 1 80 ? -6.626 18.066 0.465 1.00 75.38 80 SER A O 1
ATOM 653 N N . GLU A 1 81 ? -5.409 17.802 2.323 1.00 81.25 81 GLU A N 1
ATOM 654 C CA . GLU A 1 81 ? -5.705 19.121 2.898 1.00 81.25 81 GLU A CA 1
ATOM 655 C C . GLU A 1 81 ? -5.290 20.255 1.951 1.00 81.25 81 GLU A C 1
ATOM 657 O O . GLU A 1 81 ? -6.007 21.243 1.788 1.00 81.25 81 GLU A O 1
ATOM 662 N N . LYS A 1 82 ? -4.142 20.110 1.277 1.00 75.88 82 LYS A N 1
ATOM 663 C CA . LYS A 1 82 ? -3.691 21.072 0.269 1.00 75.88 82 LYS A CA 1
ATOM 664 C C . LYS A 1 82 ? -4.580 21.060 -0.976 1.00 75.88 82 LYS A C 1
ATOM 666 O O . LYS A 1 82 ? -4.796 22.121 -1.552 1.00 75.88 82 LYS A O 1
ATOM 671 N N . LEU A 1 83 ? -5.077 19.898 -1.398 1.00 71.06 83 LEU A N 1
ATOM 672 C CA . LEU A 1 83 ? -5.999 19.776 -2.526 1.00 71.06 83 LEU A CA 1
ATOM 673 C C . LEU A 1 83 ? -7.358 20.409 -2.193 1.00 71.06 83 LEU A C 1
ATOM 675 O O . LEU A 1 83 ? -7.846 21.217 -2.976 1.00 71.06 83 LEU A O 1
ATOM 679 N N . ASP A 1 84 ? -7.905 20.137 -1.010 1.00 77.62 84 ASP A N 1
ATOM 680 C CA . ASP A 1 84 ? -9.151 20.734 -0.511 1.00 77.62 84 ASP A CA 1
ATOM 681 C C . ASP A 1 84 ? -9.034 22.265 -0.399 1.00 77.62 84 ASP A C 1
ATOM 683 O O . ASP A 1 84 ? -9.931 23.020 -0.784 1.00 77.62 84 ASP A O 1
ATOM 687 N N . PHE A 1 85 ? -7.880 22.752 0.062 1.00 78.88 85 PHE A N 1
ATOM 688 C CA . PHE A 1 85 ? -7.571 24.180 0.099 1.00 78.88 85 PHE A CA 1
ATOM 689 C C . PHE A 1 85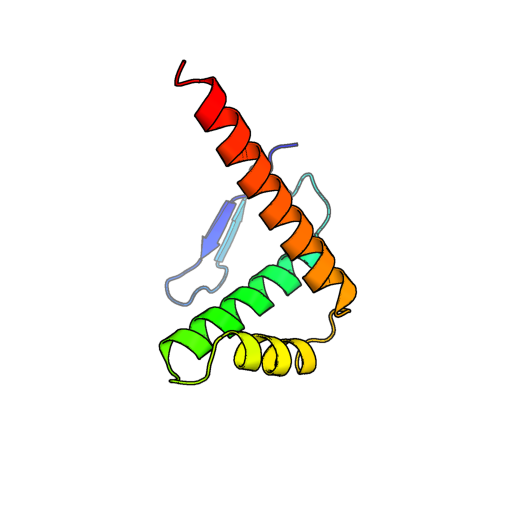 ? -7.492 24.823 -1.295 1.00 78.88 85 PHE A C 1
ATOM 691 O O . PHE A 1 85 ? -7.902 25.968 -1.465 1.00 78.88 85 PHE A O 1
ATOM 698 N N . LEU A 1 86 ? -6.963 24.123 -2.300 1.00 71.62 86 LEU A N 1
ATOM 699 C CA . LEU A 1 86 ? -6.902 24.643 -3.670 1.00 71.62 86 LEU A CA 1
ATOM 700 C C . LEU A 1 86 ? -8.291 24.649 -4.322 1.00 71.62 86 LEU A C 1
ATOM 702 O O . LEU A 1 86 ? -8.700 25.668 -4.866 1.00 71.62 86 LEU A O 1
ATOM 706 N N . LEU A 1 87 ? -9.059 23.569 -4.162 1.00 72.62 87 LEU A N 1
ATOM 707 C CA . LEU A 1 87 ? -10.425 23.466 -4.683 1.00 72.62 87 LEU A CA 1
ATOM 708 C C . LEU A 1 87 ? -11.371 24.503 -4.060 1.00 72.62 87 LEU A C 1
ATOM 710 O O . LEU A 1 87 ? -12.243 25.028 -4.744 1.00 72.62 87 LEU A O 1
ATOM 714 N N . SER A 1 88 ? -11.187 24.842 -2.781 1.00 73.31 88 SER A N 1
ATOM 715 C CA . SER A 1 88 ? -11.967 25.905 -2.127 1.00 73.31 88 SER A CA 1
ATOM 716 C C . SER A 1 88 ? -11.618 27.321 -2.602 1.00 73.31 88 SER A C 1
ATOM 718 O O . SER A 1 88 ? -12.428 28.228 -2.417 1.00 73.31 88 SER A O 1
ATOM 720 N N . LYS A 1 89 ? -10.453 27.525 -3.230 1.00 69.38 89 LYS A N 1
ATOM 721 C CA . LYS A 1 89 ? -10.043 28.812 -3.812 1.00 69.38 89 LYS A CA 1
ATOM 722 C C . LYS A 1 89 ? -10.482 29.009 -5.260 1.00 69.38 89 LYS A C 1
ATOM 724 O O . LYS A 1 89 ? -10.657 30.151 -5.656 1.00 69.38 89 LYS A O 1
ATOM 729 N N . ASP A 1 90 ? -10.685 27.933 -6.014 1.00 59.31 90 ASP A N 1
ATOM 730 C CA . ASP A 1 90 ? -11.142 27.993 -7.412 1.00 59.31 90 ASP A CA 1
ATOM 731 C C . ASP A 1 90 ? -12.676 28.142 -7.545 1.00 59.31 90 ASP A C 1
ATOM 733 O O . ASP A 1 90 ? -13.198 28.277 -8.651 1.00 59.31 90 ASP A O 1
ATOM 737 N N . LEU A 1 91 ? -13.411 28.122 -6.424 1.00 54.47 91 LEU A N 1
ATOM 738 C CA . LEU A 1 91 ? -14.874 28.268 -6.358 1.00 54.47 91 LEU A CA 1
ATOM 739 C C . LEU A 1 91 ? -15.358 29.686 -5.973 1.00 54.47 91 LEU A C 1
ATOM 741 O O . LEU A 1 91 ? -16.563 29.863 -5.780 1.00 54.47 91 LEU A O 1
ATOM 745 N N . PHE A 1 92 ? -14.465 30.681 -5.876 1.00 46.97 92 PHE A N 1
ATOM 746 C CA . PHE A 1 92 ? -14.794 32.087 -5.584 1.00 46.97 92 PHE A CA 1
ATOM 747 C C . PHE A 1 92 ? -14.117 33.069 -6.540 1.00 46.97 92 PHE A C 1
ATOM 749 O O . PHE A 1 92 ? -12.906 32.904 -6.803 1.00 46.97 92 PHE A O 1
#

Secondary structure (DSSP, 8-state):
-----EEEE-TT--EEEEES--SS---HHHHHHHHHHHHHHHHHHH--S-HHHHHHHHHHHSSS-HHHHHHHHHHHHHHHHHHHHHHHHTT-

Sequence (92 aa):
PHCTVTVHTDVDDVMLNINGDHCHPREPKEIQIRKFKQAVKIHAIHEITPIPQIYDEEAARIYVSTLSIAFYHLREKLVSEKLDFLLSKDLF